Protein AF-A0A6N9R7J9-F1 (afdb_monomer_lite)

Radius of gyration: 20.32 Å; chains: 1; bounding box: 36×40×64 Å

Foldseek 3Di:
DDDDDDPDDDPDDPPPVVVVVVLLVVQQVVQCVVCVVPDDPRSVVSSVVSSVVSVVVLVVLLVVQVVVCVVPDDVRSVVSSVVSSVD

pLDDT: mean 83.91, std 19.08, range [40.19, 98.12]

Sequence (87 aa):
MLALAMLGAFVAVASQVFAAENAQQERMKACNAEAADKKGDERSKFMSSCLSTKKLAQQEKMKSCNAKAVDKKGDDRKQFMNECLKS

Structure (mmCIF, N/CA/C/O backbone):
data_AF-A0A6N9R7J9-F1
#
_entry.id   AF-A0A6N9R7J9-F1
#
loop_
_atom_site.group_PDB
_atom_site.id
_atom_site.type_symbol
_atom_site.label_atom_id
_atom_site.label_alt_id
_atom_site.label_comp_id
_atom_site.label_asym_id
_atom_site.label_entity_id
_atom_site.label_seq_id
_atom_site.pdbx_PDB_ins_code
_atom_site.Cartn_x
_atom_site.Cartn_y
_atom_site.Cartn_z
_atom_site.occupancy
_atom_site.B_iso_or_equiv
_atom_site.auth_seq_id
_atom_site.auth_comp_id
_atom_site.auth_asym_id
_atom_site.auth_atom_id
_atom_site.pdbx_PDB_model_num
ATOM 1 N N . MET A 1 1 ? 18.338 -34.726 44.060 1.00 41.94 1 MET A N 1
ATOM 2 C CA . MET A 1 1 ? 18.445 -33.256 43.992 1.00 41.94 1 MET A CA 1
ATOM 3 C C . MET A 1 1 ? 18.102 -32.831 42.575 1.00 41.94 1 MET A C 1
ATOM 5 O O . MET A 1 1 ? 18.746 -33.294 41.649 1.00 41.94 1 MET A O 1
ATOM 9 N N . LEU A 1 2 ? 16.989 -32.099 42.479 1.00 40.19 2 LEU A N 1
ATOM 10 C CA . LEU A 1 2 ? 16.322 -31.456 41.337 1.00 40.19 2 LEU A CA 1
ATOM 11 C C . LEU A 1 2 ? 16.635 -31.932 39.905 1.00 40.19 2 LEU A C 1
ATOM 13 O O . LEU A 1 2 ? 17.541 -31.440 39.242 1.00 40.19 2 LEU A O 1
ATOM 17 N N . ALA A 1 3 ? 15.731 -32.766 39.391 1.00 47.38 3 ALA A N 1
ATOM 18 C CA . ALA A 1 3 ? 15.252 -32.636 38.022 1.00 47.38 3 ALA A CA 1
ATOM 19 C C . ALA A 1 3 ? 14.325 -31.407 37.944 1.00 47.38 3 ALA A C 1
ATOM 21 O O . ALA A 1 3 ? 13.416 -31.285 38.767 1.00 47.38 3 ALA A O 1
ATOM 22 N N . LEU A 1 4 ? 14.524 -30.520 36.966 1.00 47.62 4 LEU A N 1
ATOM 23 C CA . LEU A 1 4 ? 13.509 -29.541 36.576 1.00 47.62 4 LEU A CA 1
ATOM 24 C C . LEU A 1 4 ? 13.470 -29.424 35.050 1.00 47.62 4 LEU A C 1
ATOM 26 O O . LEU A 1 4 ? 14.267 -28.736 34.418 1.00 47.62 4 LEU A O 1
ATOM 30 N N . ALA A 1 5 ? 12.523 -30.160 34.479 1.00 50.91 5 ALA A N 1
ATOM 31 C CA . ALA A 1 5 ? 12.003 -29.955 33.145 1.00 50.91 5 ALA A CA 1
ATOM 32 C C . ALA A 1 5 ? 11.247 -28.619 33.100 1.00 50.91 5 ALA A C 1
ATOM 34 O O . ALA A 1 5 ? 10.292 -28.459 33.849 1.00 50.91 5 ALA A O 1
ATOM 35 N N . MET A 1 6 ? 11.654 -27.697 32.224 1.00 57.66 6 MET A N 1
ATOM 36 C CA . MET A 1 6 ? 10.843 -26.580 31.709 1.00 57.66 6 MET A CA 1
ATOM 37 C C . MET A 1 6 ? 11.448 -26.111 30.366 1.00 57.66 6 MET A C 1
ATOM 39 O O . MET A 1 6 ? 11.971 -25.008 30.245 1.00 57.66 6 MET A O 1
ATOM 43 N N . LEU A 1 7 ? 11.407 -26.967 29.337 1.00 55.41 7 LEU A N 1
ATOM 44 C CA . LEU A 1 7 ? 11.445 -26.521 27.937 1.00 55.41 7 LEU A CA 1
ATOM 45 C C . LEU A 1 7 ? 10.005 -26.565 27.418 1.00 55.41 7 LEU A C 1
ATOM 47 O O . LEU A 1 7 ? 9.561 -27.546 26.830 1.00 55.41 7 LEU A O 1
ATOM 51 N N . GLY A 1 8 ? 9.240 -25.521 27.712 1.00 52.00 8 GLY A N 1
ATOM 52 C CA . GLY A 1 8 ? 7.858 -25.411 27.274 1.00 52.00 8 GLY A CA 1
ATOM 53 C C . GLY A 1 8 ? 7.317 -24.016 27.536 1.00 52.00 8 GLY A C 1
ATOM 54 O O . GLY A 1 8 ? 7.407 -23.528 28.654 1.00 52.00 8 GLY A O 1
ATOM 55 N N . ALA A 1 9 ? 6.728 -23.430 26.493 1.00 50.97 9 ALA A N 1
ATOM 56 C CA . ALA A 1 9 ? 6.040 -22.138 26.445 1.00 50.97 9 ALA A CA 1
ATOM 57 C C . ALA A 1 9 ? 6.929 -20.889 26.294 1.00 50.97 9 ALA A C 1
ATOM 59 O O . ALA A 1 9 ? 7.337 -20.275 27.267 1.00 50.97 9 ALA A O 1
ATOM 60 N N . PHE A 1 10 ? 7.142 -20.466 25.040 1.00 50.09 10 PHE A N 1
ATOM 61 C CA . PHE A 1 10 ? 6.631 -19.172 24.547 1.00 50.09 10 PHE A CA 1
ATOM 62 C C . PHE A 1 10 ? 6.686 -19.114 23.002 1.00 50.09 10 PHE A C 1
ATOM 64 O O . PHE A 1 10 ? 7.306 -18.249 22.393 1.00 50.09 10 PHE A O 1
ATOM 71 N N . VAL A 1 11 ? 6.013 -20.058 22.332 1.00 53.38 11 VAL A N 1
ATOM 72 C CA . VAL A 1 11 ? 5.628 -19.892 20.918 1.00 53.38 11 VAL A CA 1
ATOM 73 C C . VAL A 1 11 ? 4.263 -19.211 20.909 1.00 53.38 11 VAL A C 1
ATOM 75 O O . VAL A 1 11 ? 3.263 -19.910 20.990 1.00 53.38 11 VAL A O 1
ATOM 78 N N . ALA A 1 12 ? 4.203 -17.873 20.873 1.00 50.88 12 ALA A N 1
ATOM 79 C CA . ALA A 1 12 ? 2.964 -17.143 20.548 1.00 50.88 12 ALA A CA 1
ATOM 80 C C . ALA A 1 12 ? 3.146 -15.617 20.352 1.00 50.88 12 ALA A C 1
ATOM 82 O O . ALA A 1 12 ? 2.343 -14.845 20.860 1.00 50.88 12 ALA A O 1
ATOM 83 N N . VAL A 1 13 ? 4.146 -15.132 19.604 1.00 48.88 13 VAL A N 1
ATOM 84 C CA . VAL A 1 13 ? 4.091 -13.754 19.044 1.00 48.88 13 VAL A CA 1
ATOM 85 C C . VAL A 1 13 ? 4.626 -13.746 17.608 1.00 48.88 13 VAL A C 1
ATOM 87 O O . VAL A 1 13 ? 5.549 -13.020 17.268 1.00 48.88 13 VAL A O 1
ATOM 90 N N . ALA A 1 14 ? 4.076 -14.601 16.744 1.00 49.97 14 ALA A N 1
ATOM 91 C CA . ALA A 1 14 ? 4.422 -14.602 15.316 1.00 49.97 14 ALA A CA 1
ATOM 92 C C . ALA A 1 14 ? 3.278 -14.100 14.417 1.00 49.97 14 ALA A C 1
ATOM 94 O O . ALA A 1 14 ? 3.493 -13.813 13.250 1.00 49.97 14 ALA A O 1
ATOM 95 N N . SER A 1 15 ? 2.054 -13.938 14.921 1.00 49.19 15 SER A N 1
ATOM 96 C CA . SER A 1 15 ? 0.872 -13.752 14.065 1.00 49.19 15 SER A CA 1
ATOM 97 C C . SER A 1 15 ? 0.670 -12.341 13.493 1.00 49.19 15 SER A C 1
ATOM 99 O O . SER A 1 15 ? -0.144 -12.182 12.588 1.00 49.19 15 SER A O 1
ATOM 101 N N . GLN A 1 16 ? 1.397 -11.317 13.957 1.00 47.16 16 GLN A N 1
ATOM 102 C CA . GLN A 1 16 ? 1.213 -9.937 13.466 1.00 47.16 16 GLN A CA 1
ATOM 103 C C . GLN A 1 16 ? 2.225 -9.494 12.399 1.00 47.16 16 GLN A C 1
ATOM 105 O O . GLN A 1 16 ? 1.964 -8.528 11.685 1.00 47.16 16 GLN A O 1
ATOM 110 N N . VAL A 1 17 ? 3.340 -10.213 12.231 1.00 49.44 17 VAL A N 1
ATOM 111 C CA . VAL A 1 17 ? 4.360 -9.888 11.215 1.00 49.44 17 VAL A CA 1
ATOM 112 C C . VAL A 1 17 ? 3.919 -10.347 9.817 1.00 49.44 17 VAL A C 1
ATOM 114 O O . VAL A 1 17 ? 4.082 -9.612 8.843 1.00 49.44 17 VAL A O 1
ATOM 117 N N . PHE A 1 18 ? 3.236 -11.491 9.713 1.00 52.94 18 PHE A N 1
ATOM 118 C CA . PHE A 1 18 ? 2.849 -12.082 8.423 1.00 52.94 18 PHE A CA 1
ATOM 119 C C . PHE A 1 18 ? 1.843 -11.256 7.604 1.00 52.94 18 PHE A C 1
ATOM 121 O O . PHE A 1 18 ? 1.865 -11.296 6.371 1.00 52.94 18 PHE A O 1
ATOM 128 N N . ALA A 1 19 ? 0.955 -10.500 8.259 1.00 59.00 19 ALA A N 1
ATOM 129 C CA . ALA A 1 19 ? -0.056 -9.697 7.566 1.00 59.00 19 ALA A CA 1
ATOM 130 C C . ALA A 1 19 ? 0.541 -8.427 6.932 1.00 59.00 19 ALA A C 1
ATOM 132 O O . ALA A 1 19 ? 0.179 -8.050 5.816 1.00 59.00 19 ALA A O 1
ATOM 133 N N . ALA A 1 20 ? 1.479 -7.777 7.628 1.00 60.44 20 ALA A N 1
ATOM 134 C CA . ALA A 1 20 ? 2.162 -6.588 7.126 1.00 60.44 20 ALA A CA 1
ATOM 135 C C . ALA A 1 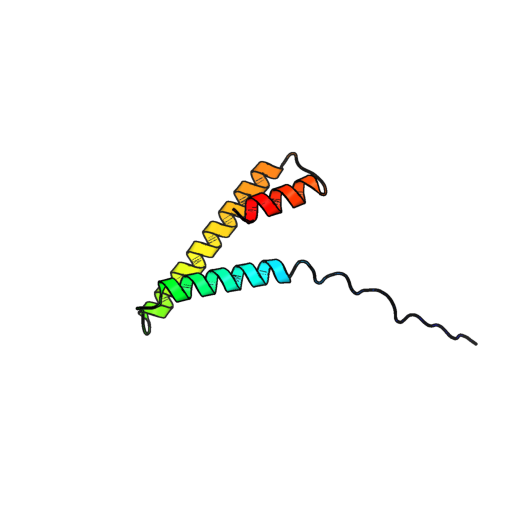20 ? 3.121 -6.924 5.973 1.00 60.44 20 ALA A C 1
ATOM 137 O O . ALA A 1 20 ? 3.191 -6.176 4.993 1.00 60.44 20 ALA A O 1
ATOM 138 N N . GLU A 1 21 ? 3.804 -8.069 6.068 1.00 65.94 21 GLU A N 1
ATOM 139 C CA . GLU A 1 21 ? 4.716 -8.561 5.035 1.00 65.94 21 GLU A CA 1
ATOM 140 C C . GLU A 1 21 ? 3.969 -8.907 3.736 1.00 65.94 21 GLU A C 1
ATOM 142 O O . GLU A 1 21 ? 4.348 -8.436 2.662 1.00 65.94 21 GLU A O 1
ATOM 147 N N . ASN A 1 22 ? 2.822 -9.596 3.831 1.00 78.75 22 ASN A N 1
ATOM 148 C CA . ASN A 1 22 ? 1.958 -9.858 2.672 1.00 78.75 22 ASN A CA 1
ATOM 149 C C . ASN A 1 22 ? 1.517 -8.563 1.980 1.00 78.75 22 ASN A C 1
ATOM 151 O O . ASN A 1 22 ? 1.637 -8.427 0.765 1.00 78.75 22 ASN A O 1
ATOM 155 N N . ALA A 1 23 ? 1.068 -7.563 2.743 1.00 83.25 23 ALA A N 1
ATOM 156 C CA . ALA A 1 23 ? 0.610 -6.304 2.160 1.00 83.25 23 ALA A CA 1
ATOM 157 C C . ALA A 1 23 ? 1.724 -5.560 1.402 1.00 83.25 23 ALA A C 1
ATOM 159 O O . ALA A 1 23 ? 1.449 -4.842 0.440 1.00 83.25 23 ALA A O 1
ATOM 160 N N . GLN A 1 24 ? 2.982 -5.658 1.841 1.00 87.00 24 GLN A N 1
ATOM 161 C CA . GLN A 1 24 ? 4.118 -5.101 1.100 1.00 87.00 24 GLN A CA 1
ATOM 162 C C . GLN A 1 24 ? 4.370 -5.880 -0.197 1.00 87.00 24 GLN A C 1
ATOM 164 O O . GLN A 1 24 ? 4.524 -5.256 -1.250 1.00 87.00 24 GLN A O 1
ATOM 169 N N . GLN A 1 25 ? 4.394 -7.213 -0.129 1.00 91.31 25 GLN A N 1
ATOM 170 C CA . GLN A 1 25 ? 4.621 -8.067 -1.295 1.00 91.31 25 GLN A CA 1
ATOM 171 C C . GLN A 1 25 ? 3.551 -7.845 -2.370 1.00 91.31 25 GLN A C 1
ATOM 173 O O . GLN A 1 25 ? 3.896 -7.653 -3.532 1.00 9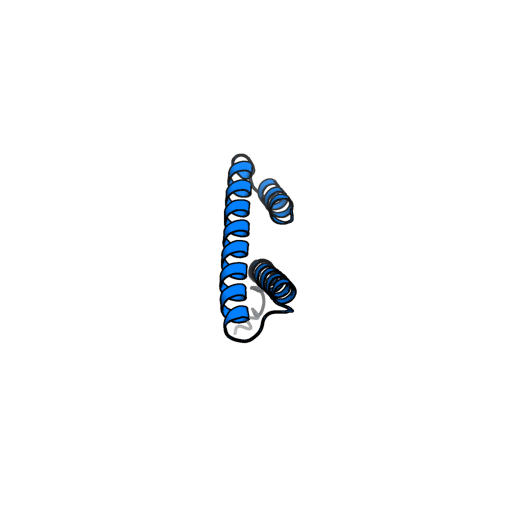1.31 25 GLN A O 1
ATOM 178 N N . GLU A 1 26 ? 2.275 -7.765 -1.991 1.00 91.19 26 GLU A N 1
ATOM 179 C CA . GLU A 1 26 ? 1.174 -7.513 -2.929 1.00 91.19 26 GLU A CA 1
ATOM 180 C C . GLU A 1 26 ? 1.276 -6.134 -3.597 1.00 91.19 26 GLU A C 1
ATOM 182 O O . GLU A 1 26 ? 1.145 -6.017 -4.817 1.00 91.19 26 GLU A O 1
ATOM 187 N N . ARG A 1 27 ? 1.619 -5.080 -2.840 1.00 92.38 27 ARG A N 1
ATOM 188 C CA . ARG A 1 27 ? 1.879 -3.746 -3.417 1.00 92.38 27 ARG A CA 1
ATOM 189 C C . ARG A 1 27 ? 3.039 -3.773 -4.408 1.00 92.38 27 ARG A C 1
ATOM 191 O O . ARG A 1 27 ? 2.955 -3.146 -5.461 1.00 92.38 27 ARG A O 1
ATOM 198 N N . MET A 1 28 ? 4.105 -4.498 -4.085 1.00 95.25 28 MET A N 1
ATOM 199 C CA . MET A 1 28 ? 5.266 -4.624 -4.958 1.00 95.25 28 MET A CA 1
ATOM 200 C C . MET A 1 28 ? 4.949 -5.429 -6.221 1.00 95.25 28 MET A C 1
ATOM 202 O O . MET A 1 28 ? 5.371 -5.024 -7.301 1.00 95.25 28 MET A O 1
ATOM 206 N N . LYS A 1 29 ? 4.177 -6.517 -6.127 1.00 96.12 29 LYS A N 1
ATOM 207 C CA . LYS A 1 29 ? 3.691 -7.265 -7.298 1.00 96.12 29 LYS A CA 1
ATOM 208 C C . LYS A 1 29 ? 2.847 -6.373 -8.208 1.00 96.12 29 LYS A C 1
ATOM 210 O O . LYS A 1 29 ? 3.136 -6.295 -9.398 1.00 96.12 29 LYS A O 1
ATOM 215 N N . ALA A 1 30 ? 1.886 -5.637 -7.645 1.00 95.62 30 ALA A N 1
ATOM 216 C CA . ALA A 1 30 ? 1.047 -4.708 -8.400 1.00 95.62 30 ALA A CA 1
ATOM 217 C C . ALA A 1 30 ? 1.878 -3.621 -9.103 1.00 95.62 30 ALA A C 1
ATOM 219 O O . ALA A 1 30 ? 1.751 -3.434 -10.308 1.00 95.62 30 ALA A O 1
ATOM 220 N N . CYS A 1 31 ? 2.796 -2.963 -8.387 1.00 97.56 31 CYS A N 1
ATOM 221 C CA . CYS A 1 31 ? 3.665 -1.951 -8.992 1.00 97.56 31 CYS A CA 1
ATOM 222 C C . CYS A 1 31 ? 4.610 -2.529 -10.054 1.00 97.56 31 CYS A C 1
ATOM 224 O O . CYS A 1 31 ? 4.935 -1.838 -11.012 1.00 97.56 31 CYS A O 1
ATOM 226 N N . ASN A 1 32 ? 5.050 -3.783 -9.922 1.00 96.25 32 ASN A N 1
ATOM 227 C CA . ASN A 1 32 ? 5.829 -4.448 -10.968 1.00 96.25 32 ASN A CA 1
ATOM 228 C C . ASN A 1 32 ? 4.994 -4.757 -12.209 1.00 96.25 32 ASN A C 1
ATOM 230 O O . ASN A 1 32 ? 5.497 -4.559 -13.310 1.00 96.25 32 ASN A O 1
ATOM 234 N N . ALA A 1 33 ? 3.740 -5.182 -12.042 1.00 97.50 33 ALA A N 1
ATOM 235 C CA . ALA A 1 33 ? 2.824 -5.393 -13.158 1.00 97.50 33 ALA A CA 1
ATOM 236 C C . ALA A 1 33 ? 2.534 -4.079 -13.906 1.00 97.50 33 ALA A C 1
ATOM 238 O O . ALA A 1 33 ? 2.618 -4.036 -15.127 1.00 97.50 33 ALA A O 1
ATOM 239 N N . GLU A 1 34 ? 2.290 -2.983 -13.182 1.00 96.19 34 GLU A N 1
ATOM 240 C CA . GLU A 1 34 ? 2.062 -1.657 -13.782 1.00 96.19 34 GLU A CA 1
ATOM 241 C C . GLU A 1 34 ? 3.331 -1.061 -14.427 1.00 96.19 34 GLU A C 1
ATOM 243 O O . GLU A 1 34 ? 3.258 -0.152 -15.252 1.00 96.19 34 GLU A O 1
ATOM 248 N N . ALA A 1 35 ? 4.508 -1.577 -14.066 1.00 96.75 35 ALA A N 1
ATOM 249 C CA . ALA A 1 35 ? 5.792 -1.169 -14.621 1.00 96.75 35 ALA A CA 1
ATOM 250 C C . ALA A 1 35 ? 6.298 -2.085 -15.748 1.00 96.75 35 ALA A C 1
ATOM 252 O O . ALA A 1 35 ? 7.466 -1.952 -16.116 1.00 96.75 35 ALA A O 1
ATOM 253 N N . ALA A 1 36 ? 5.484 -3.022 -16.257 1.00 95.62 36 ALA A N 1
ATOM 254 C CA . ALA A 1 36 ? 5.935 -4.084 -17.165 1.00 95.62 36 ALA A CA 1
ATOM 255 C C . ALA A 1 36 ? 6.656 -3.554 -18.417 1.00 95.62 36 ALA A C 1
ATOM 257 O O . ALA A 1 36 ? 7.682 -4.102 -18.819 1.00 95.62 36 ALA A O 1
ATOM 258 N N . ASP A 1 37 ? 6.178 -2.438 -18.968 1.00 95.69 37 ASP A N 1
ATOM 259 C CA . ASP A 1 37 ? 6.737 -1.820 -20.176 1.00 95.69 37 ASP A CA 1
ATOM 260 C C . ASP A 1 37 ? 7.846 -0.792 -19.889 1.00 95.69 37 ASP A C 1
ATOM 262 O O . ASP A 1 37 ? 8.422 -0.208 -20.809 1.00 95.69 37 ASP A O 1
ATOM 266 N N . LYS A 1 38 ? 8.182 -0.560 -18.614 1.00 95.69 38 LYS A N 1
ATOM 267 C CA . LYS A 1 38 ? 9.169 0.445 -18.193 1.00 95.69 38 LYS A CA 1
ATOM 268 C C . LYS A 1 38 ? 10.544 -0.181 -18.000 1.00 95.69 38 LYS A C 1
ATOM 270 O O . LYS A 1 38 ? 10.679 -1.271 -17.444 1.00 95.69 38 LYS A O 1
ATOM 275 N N . LYS A 1 39 ? 11.604 0.534 -18.388 1.00 96.00 39 LYS A N 1
ATOM 276 C CA . LYS A 1 39 ? 13.001 0.073 -18.261 1.00 96.00 39 LYS A CA 1
ATOM 277 C C . LYS A 1 39 ? 13.911 1.160 -17.689 1.00 96.00 39 LYS A C 1
ATOM 279 O O . LYS A 1 39 ? 13.573 2.340 -17.720 1.00 96.00 39 LYS A O 1
ATOM 284 N N . GLY A 1 40 ? 15.058 0.740 -17.151 1.00 95.75 40 GLY A N 1
ATOM 285 C CA . GLY A 1 40 ? 16.077 1.642 -16.606 1.00 95.75 40 GLY A CA 1
ATOM 286 C C . GLY A 1 40 ? 15.525 2.608 -15.554 1.00 95.75 40 GLY A C 1
ATOM 287 O O . GLY A 1 40 ? 14.685 2.237 -14.729 1.00 95.75 40 GLY A O 1
ATOM 288 N N . ASP A 1 41 ? 15.971 3.859 -15.612 1.00 97.44 41 ASP A N 1
ATOM 289 C CA . ASP A 1 41 ? 15.590 4.899 -14.651 1.00 97.44 41 ASP A CA 1
ATOM 290 C C . ASP A 1 41 ? 14.088 5.193 -14.625 1.00 97.44 41 ASP A C 1
ATOM 292 O O . ASP A 1 41 ? 13.545 5.536 -13.570 1.00 97.44 41 ASP A O 1
ATOM 296 N N . GLU A 1 42 ? 13.390 5.033 -15.754 1.00 96.38 42 GLU A N 1
ATOM 297 C CA . GLU A 1 42 ? 11.943 5.246 -15.814 1.00 96.38 42 GLU A CA 1
ATOM 298 C C . GLU A 1 42 ? 11.204 4.237 -14.929 1.00 96.38 42 GLU A C 1
ATOM 300 O O . GLU A 1 42 ? 10.326 4.614 -14.147 1.00 96.38 42 GLU A O 1
ATOM 305 N N . ARG A 1 43 ? 11.610 2.961 -14.980 1.00 97.38 43 ARG A N 1
ATOM 306 C CA . ARG A 1 43 ? 11.044 1.913 -14.122 1.00 97.38 43 ARG A CA 1
ATOM 307 C C . ARG A 1 43 ? 11.294 2.213 -12.652 1.00 97.38 43 ARG A C 1
ATOM 309 O O . ARG A 1 43 ? 10.376 2.082 -11.849 1.00 97.38 43 ARG A O 1
ATOM 316 N N . SER A 1 44 ? 12.505 2.633 -12.296 1.00 97.06 44 SER A N 1
ATOM 317 C CA . SER A 1 44 ? 12.876 2.937 -10.909 1.00 97.06 44 SER A CA 1
ATOM 318 C C . SER A 1 44 ? 12.066 4.102 -10.334 1.00 97.06 44 SER A C 1
ATOM 320 O O . SER A 1 44 ? 11.531 4.007 -9.224 1.00 97.06 44 SER A O 1
ATOM 322 N N . LYS A 1 45 ? 11.913 5.189 -11.102 1.00 98.00 45 LYS A N 1
ATOM 323 C CA . LYS A 1 45 ? 11.091 6.347 -10.714 1.00 98.00 45 LYS A CA 1
ATOM 324 C C . LYS A 1 45 ? 9.621 5.968 -10.577 1.00 98.00 45 LYS A C 1
ATOM 326 O O . LYS A 1 45 ? 8.997 6.294 -9.567 1.00 98.00 45 LYS A O 1
ATOM 331 N N . PHE A 1 46 ? 9.092 5.231 -11.553 1.00 98.12 46 PHE A N 1
ATOM 332 C CA . PHE A 1 46 ? 7.722 4.739 -11.504 1.00 98.12 46 PHE A CA 1
ATOM 333 C C . PHE A 1 46 ? 7.489 3.833 -10.292 1.00 98.12 46 PHE A C 1
ATOM 335 O O . PHE A 1 46 ? 6.537 4.046 -9.551 1.00 98.12 46 PHE A O 1
ATOM 342 N N . MET A 1 47 ? 8.384 2.875 -10.036 1.00 97.25 47 MET A N 1
ATOM 343 C CA . MET A 1 47 ? 8.283 1.958 -8.900 1.00 97.25 47 MET A CA 1
ATOM 344 C C . MET A 1 47 ? 8.251 2.719 -7.572 1.00 97.25 47 MET A C 1
ATOM 346 O O . MET A 1 47 ? 7.414 2.446 -6.716 1.00 97.25 47 MET A O 1
ATOM 350 N N . SER A 1 48 ? 9.129 3.712 -7.422 1.00 97.00 48 SER A N 1
ATOM 351 C CA . SER A 1 48 ? 9.213 4.539 -6.215 1.00 97.00 48 SER A CA 1
ATOM 352 C C . SER A 1 48 ? 7.925 5.335 -5.991 1.00 97.00 48 SER A C 1
ATOM 354 O O . SER A 1 48 ? 7.375 5.342 -4.888 1.00 97.00 48 SER A O 1
ATOM 356 N N . SER A 1 49 ? 7.408 5.955 -7.054 1.00 97.88 49 SER A N 1
ATOM 357 C CA . SER A 1 49 ? 6.138 6.681 -7.019 1.00 97.88 49 SER A CA 1
ATOM 358 C C . SER A 1 49 ? 4.960 5.750 -6.712 1.00 97.88 49 SER A C 1
ATOM 360 O O . SER A 1 49 ? 4.200 6.011 -5.782 1.00 97.88 49 SER A O 1
ATOM 362 N N . CYS A 1 50 ? 4.850 4.620 -7.415 1.00 97.81 50 CYS A N 1
ATOM 363 C CA . CYS A 1 50 ? 3.788 3.635 -7.232 1.00 97.81 50 CYS A CA 1
ATOM 364 C C . CYS A 1 50 ? 3.752 3.086 -5.800 1.00 97.81 50 CYS A C 1
ATOM 366 O O . CYS A 1 50 ? 2.701 3.096 -5.153 1.00 97.81 50 CYS A O 1
ATOM 368 N N . LEU A 1 51 ? 4.902 2.658 -5.266 1.00 95.94 51 LEU A N 1
ATOM 369 C CA . LEU A 1 51 ? 4.998 2.123 -3.907 1.00 95.94 51 LEU A CA 1
ATOM 370 C C . LEU A 1 51 ? 4.624 3.174 -2.859 1.00 95.94 51 LEU A C 1
ATOM 372 O O . LEU A 1 51 ? 3.905 2.856 -1.908 1.00 95.94 51 LEU A O 1
ATOM 376 N N . SER A 1 52 ? 5.077 4.419 -3.036 1.00 95.38 52 SER A N 1
ATOM 377 C CA . SER A 1 52 ? 4.740 5.528 -2.139 1.00 95.38 52 SER A CA 1
ATOM 378 C C . SER A 1 52 ? 3.237 5.816 -2.152 1.00 95.38 52 SER A C 1
ATOM 380 O O . SER A 1 52 ? 2.593 5.800 -1.103 1.00 95.38 52 SER A O 1
ATOM 382 N N . THR A 1 53 ? 2.646 5.959 -3.339 1.00 96.44 53 THR A N 1
ATOM 383 C CA . THR A 1 53 ? 1.213 6.230 -3.510 1.00 96.44 53 THR A CA 1
ATOM 384 C C . THR A 1 53 ? 0.353 5.112 -2.924 1.00 96.44 53 THR A C 1
ATOM 386 O O . THR A 1 53 ? -0.541 5.383 -2.122 1.00 96.44 53 THR A O 1
ATOM 389 N N . LYS A 1 54 ? 0.646 3.839 -3.230 1.00 93.94 54 LYS A N 1
ATOM 390 C CA . LYS A 1 54 ? -0.109 2.707 -2.664 1.00 93.94 54 LYS A CA 1
ATOM 391 C C . LYS A 1 54 ? 0.081 2.587 -1.147 1.00 93.94 54 LYS A C 1
ATOM 393 O O . LYS A 1 54 ? -0.842 2.180 -0.444 1.00 93.94 54 LYS A O 1
ATOM 398 N N . LYS A 1 55 ? 1.252 2.949 -0.607 1.00 93.25 55 LYS A N 1
ATOM 399 C CA . LYS A 1 55 ? 1.475 3.015 0.847 1.00 93.25 55 LYS A CA 1
ATOM 400 C C . LYS A 1 55 ? 0.619 4.101 1.497 1.00 93.25 55 LYS A C 1
ATOM 402 O O . LYS A 1 55 ? -0.009 3.806 2.510 1.00 93.25 55 LYS A O 1
ATOM 407 N N . LEU A 1 56 ? 0.572 5.304 0.928 1.00 94.50 56 LEU A N 1
ATOM 408 C CA . LEU A 1 56 ? -0.260 6.396 1.438 1.00 94.50 56 LEU A CA 1
ATOM 409 C C . LEU A 1 56 ? -1.747 6.034 1.383 1.00 94.50 56 LEU A C 1
ATOM 411 O O . LEU A 1 56 ? -2.434 6.160 2.390 1.00 94.50 56 LEU A O 1
ATOM 415 N N . ALA A 1 57 ? -2.221 5.474 0.268 1.00 92.88 57 ALA A N 1
ATOM 416 C CA . ALA A 1 57 ? -3.604 5.012 0.142 1.00 92.88 57 ALA A CA 1
ATOM 417 C C . ALA A 1 57 ? -3.973 3.982 1.226 1.00 92.88 57 ALA A C 1
ATOM 419 O O . ALA A 1 57 ? -5.007 4.107 1.884 1.00 92.88 57 ALA A O 1
ATOM 420 N N . GLN A 1 58 ? -3.093 3.006 1.483 1.00 92.00 58 GLN A N 1
ATOM 421 C CA . GLN A 1 58 ? -3.303 2.022 2.549 1.00 92.00 58 GLN A CA 1
ATOM 422 C C . GLN A 1 58 ? -3.333 2.668 3.944 1.00 92.00 58 GLN A C 1
ATOM 424 O O . GLN A 1 58 ? -4.114 2.255 4.802 1.00 92.00 58 GLN A O 1
ATOM 429 N N . GLN A 1 59 ? -2.491 3.676 4.191 1.00 93.44 59 GLN A N 1
ATOM 430 C CA . GLN A 1 59 ? -2.471 4.410 5.459 1.00 93.44 59 GLN A CA 1
ATOM 431 C C . GLN A 1 59 ? -3.747 5.232 5.664 1.00 93.44 59 GLN A C 1
ATOM 433 O O . GLN A 1 59 ? -4.331 5.171 6.745 1.00 93.44 59 GLN A O 1
ATOM 438 N N . GLU A 1 60 ? -4.220 5.944 4.642 1.00 95.81 60 GLU A N 1
ATOM 439 C CA . GLU A 1 60 ? -5.475 6.702 4.712 1.00 95.81 60 GLU A CA 1
ATOM 440 C C . GLU A 1 60 ? -6.680 5.786 4.930 1.00 95.81 60 GLU A C 1
ATOM 442 O O . GLU A 1 60 ? -7.537 6.055 5.775 1.00 95.81 60 GLU A O 1
ATOM 447 N N . LYS A 1 61 ? -6.699 4.630 4.262 1.00 93.75 61 LYS A N 1
ATOM 448 C CA . LYS A 1 61 ? -7.710 3.602 4.502 1.00 93.75 61 LYS A CA 1
ATOM 449 C C . LYS A 1 61 ? -7.688 3.113 5.947 1.00 93.75 61 LYS A C 1
ATOM 451 O O . LYS A 1 61 ? -8.730 3.046 6.592 1.00 93.75 61 LYS A O 1
ATOM 456 N N . MET A 1 62 ? -6.505 2.833 6.490 1.00 94.00 62 MET A N 1
ATOM 457 C CA . MET A 1 62 ? -6.362 2.428 7.887 1.00 94.00 62 MET A CA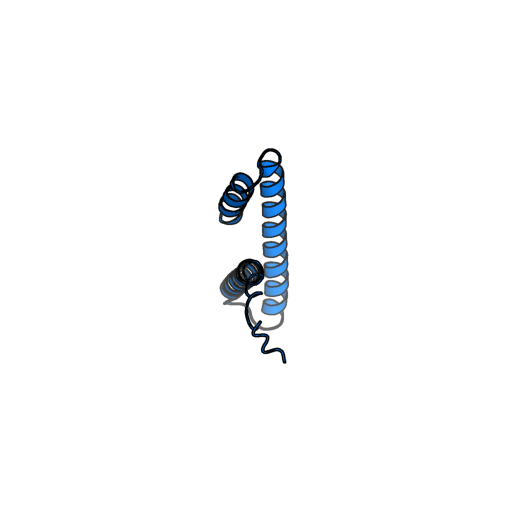 1
ATOM 458 C C . MET A 1 62 ? -6.838 3.508 8.863 1.00 94.00 62 MET A C 1
ATOM 460 O O . MET A 1 62 ? -7.478 3.174 9.862 1.00 94.00 62 MET A O 1
ATOM 464 N N . LYS A 1 63 ? -6.586 4.790 8.581 1.00 96.50 63 LYS A N 1
ATOM 465 C CA . LYS A 1 63 ? -7.122 5.906 9.376 1.00 96.50 63 LYS A CA 1
ATOM 466 C C . LYS A 1 63 ? -8.648 5.945 9.323 1.00 96.50 63 LYS A C 1
ATOM 468 O O . LYS A 1 63 ? -9.283 5.986 10.373 1.00 96.50 63 LYS A O 1
ATOM 473 N N . SER A 1 64 ? -9.236 5.851 8.129 1.00 97.25 64 SER A N 1
ATOM 474 C CA . SER A 1 64 ? -10.693 5.826 7.947 1.00 97.25 64 SER A CA 1
ATOM 475 C C . SER A 1 64 ? -11.344 4.645 8.675 1.00 97.25 64 SER A C 1
ATOM 477 O O . SER A 1 64 ? -12.323 4.825 9.399 1.00 97.25 64 SER A O 1
ATOM 479 N N . CYS A 1 65 ? -10.764 3.446 8.558 1.00 96.88 65 CYS A N 1
ATOM 480 C CA . CYS A 1 65 ? -11.224 2.268 9.288 1.00 96.88 65 CYS A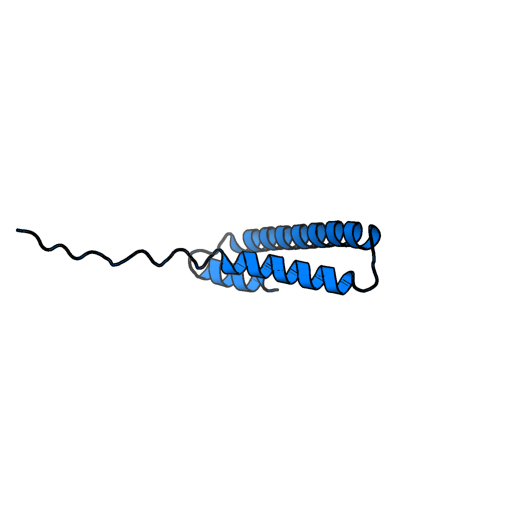 CA 1
ATOM 481 C C . CYS A 1 65 ? -11.158 2.488 10.803 1.00 96.88 65 CYS A C 1
ATOM 483 O O . CYS A 1 65 ? -12.131 2.224 11.500 1.00 96.88 65 CYS A O 1
ATOM 485 N N . ASN A 1 66 ? -10.061 3.037 11.329 1.00 95.44 66 ASN A N 1
ATOM 486 C CA . ASN A 1 66 ? -9.967 3.321 12.761 1.00 95.44 66 ASN A CA 1
ATOM 487 C C . ASN A 1 66 ? -11.002 4.353 13.230 1.00 95.44 66 ASN A C 1
ATOM 489 O O . ASN A 1 66 ? -11.592 4.158 14.289 1.00 95.44 66 ASN A O 1
ATOM 493 N N . ALA A 1 67 ? -11.269 5.398 12.441 1.00 97.38 67 ALA A N 1
ATOM 494 C CA . ALA A 1 67 ? -12.298 6.388 12.762 1.00 97.38 67 ALA A CA 1
ATOM 495 C C . ALA A 1 67 ? -13.696 5.752 12.859 1.00 97.38 67 ALA A C 1
ATOM 497 O O . ALA A 1 67 ? -1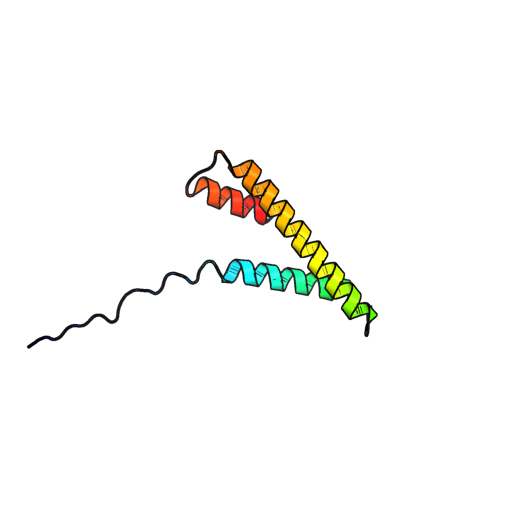4.453 6.052 13.777 1.00 97.38 67 ALA A O 1
ATOM 498 N N . LYS A 1 68 ? -14.015 4.805 11.969 1.00 95.75 68 LYS A N 1
ATOM 499 C CA . LYS A 1 68 ? -15.281 4.048 11.990 1.00 95.75 68 LYS A CA 1
ATOM 500 C C . LYS A 1 68 ? -15.352 2.979 13.088 1.00 95.75 68 LYS A C 1
ATOM 502 O O . LYS A 1 68 ? -16.414 2.408 13.323 1.00 95.75 68 LYS A O 1
ATOM 507 N N . ALA A 1 69 ? -14.232 2.682 13.739 1.00 96.12 69 ALA A N 1
ATOM 508 C CA . ALA A 1 69 ? -14.130 1.664 14.776 1.00 96.12 69 ALA A CA 1
ATOM 509 C C . ALA A 1 69 ? -14.131 2.240 16.203 1.00 96.12 69 ALA A C 1
ATOM 511 O O . ALA A 1 69 ? -13.917 1.472 17.138 1.00 96.12 69 ALA A O 1
ATOM 512 N N . VAL A 1 70 ? -14.339 3.555 16.377 1.00 95.62 70 VAL A N 1
ATOM 513 C CA . VAL A 1 70 ? -14.268 4.255 17.678 1.00 95.62 70 VAL A CA 1
ATOM 514 C C . VAL A 1 70 ? -15.142 3.600 18.751 1.00 95.62 70 VAL A C 1
ATOM 516 O O . VAL A 1 70 ? -14.672 3.393 19.868 1.00 95.62 70 VAL A O 1
ATOM 519 N N . ASP A 1 71 ? -16.359 3.188 18.396 1.00 95.31 71 ASP A N 1
ATOM 520 C CA . ASP A 1 71 ? -17.303 2.577 19.342 1.00 95.31 71 ASP A CA 1
ATOM 521 C C . ASP A 1 71 ? -17.161 1.051 19.453 1.00 95.31 71 ASP A C 1
ATOM 523 O O . ASP A 1 71 ? -17.857 0.405 20.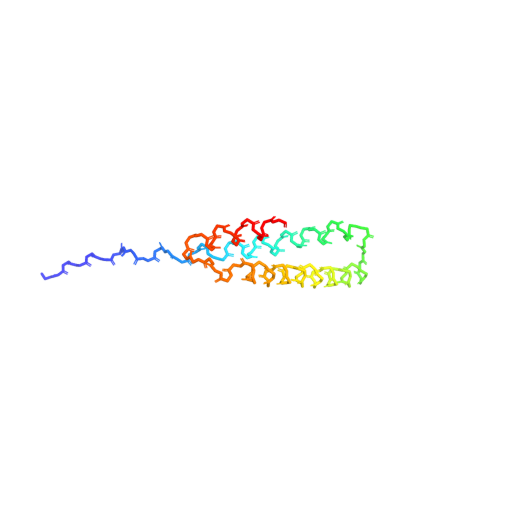237 1.00 95.31 71 ASP A O 1
ATOM 527 N N . LYS A 1 72 ? -16.248 0.443 18.683 1.00 95.31 72 LYS A N 1
ATOM 528 C CA . LYS A 1 72 ? -16.023 -1.007 18.676 1.00 95.31 72 LYS A CA 1
ATOM 529 C C . LYS A 1 72 ? -14.903 -1.378 19.642 1.00 95.31 72 LYS A C 1
ATOM 531 O O . LYS A 1 72 ? -13.860 -0.725 19.700 1.00 95.31 72 LYS A O 1
ATOM 536 N N . LYS A 1 73 ? -15.073 -2.483 20.369 1.00 95.75 73 LYS A N 1
ATOM 537 C CA . LYS A 1 73 ? -14.092 -2.990 21.344 1.00 95.75 73 LYS A CA 1
ATOM 538 C C . LYS A 1 73 ? -13.868 -4.486 21.160 1.00 95.75 73 LYS A C 1
ATOM 540 O O . LYS A 1 73 ? -14.652 -5.153 20.499 1.00 95.75 73 LYS A O 1
ATOM 545 N N . GLY A 1 74 ? -12.779 -4.995 21.734 1.00 95.31 74 GLY A N 1
ATOM 546 C CA . GLY A 1 74 ? -12.481 -6.427 21.725 1.00 95.31 74 GLY A CA 1
ATOM 547 C C . GLY A 1 74 ? -12.450 -7.017 20.315 1.00 95.31 74 GLY A C 1
ATOM 548 O O . GLY A 1 74 ? -11.847 -6.445 19.401 1.00 95.31 74 GLY A O 1
ATOM 549 N N . ASP A 1 75 ? -13.097 -8.164 20.150 1.00 96.38 75 ASP A N 1
ATOM 550 C CA . ASP A 1 75 ? -13.095 -8.902 18.891 1.00 96.38 75 ASP A CA 1
ATOM 551 C C . ASP A 1 75 ? -13.956 -8.241 17.806 1.00 96.38 75 ASP A C 1
ATOM 553 O O . ASP A 1 75 ? -13.547 -8.253 16.645 1.00 96.38 75 ASP A O 1
ATOM 557 N N . ASP A 1 76 ? -15.020 -7.513 18.168 1.00 95.31 76 ASP A N 1
ATOM 558 C CA . ASP A 1 76 ? -15.839 -6.741 17.218 1.00 95.31 76 ASP A CA 1
ATOM 559 C C . ASP A 1 76 ? -15.009 -5.698 16.468 1.00 95.31 76 ASP A C 1
ATOM 561 O O . ASP A 1 76 ? -15.156 -5.498 15.259 1.00 95.31 76 ASP A O 1
ATOM 565 N N . ARG A 1 77 ? -14.088 -5.029 17.175 1.00 96.19 77 ARG A N 1
ATOM 566 C CA . ARG A 1 77 ? -13.165 -4.081 16.542 1.00 96.19 77 ARG A CA 1
ATOM 567 C C . ARG A 1 77 ? -12.203 -4.794 15.605 1.00 96.19 77 ARG A C 1
ATOM 569 O O . ARG A 1 77 ? -11.944 -4.285 14.519 1.00 96.19 77 ARG A O 1
ATOM 576 N N . LYS A 1 78 ? -11.655 -5.943 16.005 1.00 95.00 78 LYS A N 1
ATOM 577 C CA . LYS A 1 78 ? -10.705 -6.695 15.170 1.00 95.00 78 LYS A CA 1
ATOM 578 C C . LYS A 1 78 ? -11.371 -7.205 13.897 1.00 95.00 78 LYS A C 1
ATOM 580 O O . LYS A 1 78 ? -10.798 -7.047 12.822 1.00 95.00 78 LYS A O 1
ATOM 585 N N . GLN A 1 79 ? -12.566 -7.779 14.007 1.00 95.88 79 GLN A N 1
ATOM 586 C CA . GLN A 1 79 ? -13.322 -8.267 12.861 1.00 95.88 79 GLN A CA 1
ATOM 587 C C . GLN A 1 79 ? -13.655 -7.118 11.908 1.00 95.88 79 GLN A C 1
ATOM 589 O O . GLN A 1 79 ? -13.322 -7.190 10.726 1.00 95.88 79 GLN A O 1
ATOM 594 N N . PHE A 1 80 ? -14.174 -6.011 12.444 1.00 96.06 80 PHE A N 1
ATOM 595 C CA . PHE A 1 80 ? -14.443 -4.818 11.652 1.00 96.06 80 PHE A CA 1
ATOM 596 C C . PHE A 1 80 ? -13.185 -4.278 10.959 1.00 96.06 80 PHE A C 1
ATOM 598 O O . PHE A 1 80 ? -13.219 -3.956 9.775 1.00 96.06 80 PHE A O 1
ATOM 605 N N . MET A 1 81 ? -12.055 -4.194 11.668 1.00 94.12 81 MET A N 1
ATOM 606 C CA . MET A 1 81 ? -10.797 -3.733 11.078 1.00 94.12 81 MET A CA 1
ATOM 607 C C . MET A 1 81 ? -10.311 -4.676 9.974 1.00 94.12 81 MET A C 1
ATOM 609 O O . MET A 1 81 ? -9.842 -4.194 8.949 1.00 94.12 81 MET A O 1
ATOM 613 N N . ASN A 1 82 ? -10.453 -5.993 10.136 1.00 93.00 82 ASN A N 1
ATOM 614 C CA . ASN A 1 82 ? -10.097 -6.960 9.098 1.00 93.00 82 ASN A CA 1
ATOM 615 C C . ASN A 1 82 ? -10.973 -6.816 7.851 1.00 93.00 82 ASN A C 1
ATOM 617 O O . ASN A 1 82 ? -10.449 -6.801 6.741 1.00 93.00 82 ASN A O 1
ATOM 621 N N . GLU A 1 83 ? -12.287 -6.694 8.016 1.00 94.06 83 GLU A N 1
ATOM 622 C CA . GLU A 1 83 ? -13.222 -6.498 6.903 1.00 94.06 83 GLU A CA 1
ATOM 623 C C . GLU A 1 83 ? -12.963 -5.157 6.199 1.00 94.06 83 GLU A C 1
ATOM 625 O O . GLU A 1 83 ? -12.775 -5.104 4.980 1.00 94.06 83 GLU A O 1
ATOM 630 N N . CYS A 1 84 ? -12.823 -4.080 6.975 1.00 94.56 84 CYS A N 1
ATOM 631 C CA . CYS A 1 84 ? -12.554 -2.746 6.452 1.00 94.56 84 CYS A CA 1
ATOM 632 C C . CYS A 1 84 ? -11.213 -2.682 5.705 1.00 94.56 84 CYS A C 1
ATOM 634 O O . CYS A 1 84 ? -11.136 -2.117 4.617 1.00 94.56 84 CYS A O 1
ATOM 636 N N . LEU A 1 85 ? -10.150 -3.301 6.234 1.00 90.62 85 LEU A N 1
ATOM 637 C CA . LEU A 1 85 ? -8.816 -3.279 5.623 1.00 90.62 85 LEU A CA 1
ATOM 638 C C . LEU A 1 85 ? -8.652 -4.228 4.431 1.00 90.62 85 LEU A C 1
ATOM 640 O O . LEU A 1 85 ? -7.778 -3.955 3.610 1.00 90.62 85 LEU A O 1
ATOM 644 N N . LYS A 1 86 ? -9.493 -5.258 4.281 1.00 84.44 86 LYS A N 1
ATOM 645 C CA . LYS A 1 86 ? -9.520 -6.139 3.095 1.00 84.44 86 LYS A CA 1
ATOM 646 C C . LYS A 1 86 ? -10.169 -5.511 1.855 1.00 84.44 86 LYS A C 1
ATOM 648 O O . LYS A 1 86 ? -9.913 -5.992 0.759 1.00 84.44 86 LYS A O 1
ATOM 653 N N . SER A 1 87 ? -11.010 -4.490 2.056 1.00 61.38 87 SER A N 1
ATOM 654 C CA . SER A 1 87 ? -11.825 -3.847 1.002 1.00 61.38 87 SER A CA 1
ATOM 655 C C . SER A 1 87 ? -11.058 -2.982 -0.011 1.00 61.38 87 SER A C 1
ATOM 657 O O . SER A 1 87 ? -9.833 -2.805 0.143 1.00 61.38 87 SER A O 1
#

Secondary structure (DSSP, 8-state):
--------------TTHHHHHHHHHHHHHHHHHHTTT--HHHHHHHHHHHHHHHHHHHHHHHHHHHHHTTT--HHHHHHHHHHHHH-